Protein AF-A0A168LKC3-F1 (afdb_monomer_lite)

Foldseek 3Di:
DDADPDDPDDPDGDADADLVQFPPWDWDDDPDFFIKIKTWGQDDVVRPDPGIDIDIGTDRPDCSVVVVVVSVVVVVVVVVPVPDPPVPPPDPDPPDDDDDDDDDDDDDPPPDDDDDDD

InterPro domains:
  IPR044852 WW domain-binding protein 2-like [PTHR31606] (2-99)

Sequence (118 aa):
MYLAETSNTPDFRNLNVPIRNFKNWKLEQPWFGANFVSGVVIPVQGGGLTKNSNLKLTFTEGGAIEFTTILRNLLERIGESNEIPREYEPLPAYQGESSNNSNPPPPAHDELPPQYSA

Radius of gyration: 27.08 Å; chains: 1; bounding box: 58×61×71 Å

Structure (mmCIF, N/CA/C/O backbone):
data_AF-A0A168LKC3-F1
#
_entry.id   AF-A0A168LKC3-F1
#
loop_
_atom_site.group_PDB
_atom_site.id
_atom_site.type_symbol
_atom_site.label_atom_id
_atom_site.label_alt_id
_atom_site.label_comp_id
_atom_site.label_asym_id
_atom_site.label_entity_id
_atom_site.label_seq_id
_atom_site.pdbx_PDB_ins_code
_atom_site.Cartn_x
_atom_site.Cartn_y
_atom_site.Cartn_z
_atom_site.occupancy
_atom_site.B_iso_or_equiv
_atom_site.auth_seq_id
_atom_site.auth_comp_id
_atom_site.auth_asym_id
_atom_site.auth_atom_id
_atom_site.pdbx_PDB_model_num
ATOM 1 N N . MET A 1 1 ? -4.270 3.136 -5.884 1.00 59.53 1 MET A N 1
ATOM 2 C CA . MET A 1 1 ? -4.941 2.466 -7.016 1.00 59.53 1 MET A CA 1
ATOM 3 C C . MET A 1 1 ? -3.863 2.118 -8.026 1.00 59.53 1 MET A C 1
ATOM 5 O O . MET A 1 1 ? -3.142 3.025 -8.413 1.00 59.53 1 MET A O 1
ATOM 9 N N . TYR A 1 2 ? -3.683 0.841 -8.368 1.00 72.56 2 TYR A N 1
ATOM 10 C CA . TYR A 1 2 ? -2.768 0.439 -9.443 1.00 72.56 2 TYR A CA 1
ATOM 11 C C . TYR A 1 2 ? -3.541 0.355 -10.761 1.00 72.56 2 TYR A C 1
ATOM 13 O O . TYR A 1 2 ? -4.623 -0.236 -10.784 1.00 72.56 2 TYR A O 1
ATOM 21 N N . LEU A 1 3 ? -2.990 0.945 -11.822 1.00 70.25 3 LEU A N 1
ATOM 22 C CA . LEU A 1 3 ? -3.565 0.984 -13.165 1.00 70.25 3 LEU A CA 1
ATOM 23 C C . LEU A 1 3 ? -2.485 0.538 -14.156 1.00 70.25 3 LEU A C 1
ATOM 25 O O . LEU A 1 3 ? -1.426 1.154 -14.218 1.00 70.25 3 LEU A O 1
ATOM 29 N N . ALA A 1 4 ? -2.733 -0.537 -14.903 1.00 67.56 4 ALA A N 1
ATOM 30 C CA . ALA A 1 4 ? -1.830 -0.968 -15.968 1.00 67.56 4 ALA A CA 1
ATOM 31 C C . ALA A 1 4 ? -2.094 -0.170 -17.257 1.00 67.56 4 ALA A C 1
ATOM 33 O O . ALA A 1 4 ? -3.230 -0.134 -17.731 1.00 67.56 4 ALA A O 1
ATOM 34 N N . GLU A 1 5 ? -1.056 0.424 -17.851 1.00 63.56 5 GLU A N 1
ATOM 35 C CA . GLU A 1 5 ? -1.185 1.235 -19.075 1.00 63.56 5 GLU A CA 1
ATOM 36 C C . GLU A 1 5 ? -1.426 0.387 -20.336 1.00 63.56 5 GLU A C 1
ATOM 38 O O . GLU A 1 5 ? -2.112 0.818 -21.261 1.00 63.56 5 GLU A O 1
ATOM 43 N N . THR A 1 6 ? -0.921 -0.852 -20.394 1.00 61.50 6 THR A N 1
ATOM 44 C CA . THR A 1 6 ? -1.176 -1.780 -21.513 1.00 61.50 6 THR A CA 1
ATOM 45 C C . THR A 1 6 ? -0.940 -3.228 -21.070 1.00 61.50 6 THR A C 1
ATOM 47 O O . THR A 1 6 ? 0.186 -3.715 -21.093 1.00 61.50 6 THR A O 1
ATOM 50 N N . SER A 1 7 ? -1.982 -3.953 -20.643 1.00 50.22 7 SER A N 1
ATOM 51 C CA . SER A 1 7 ? -1.861 -5.397 -20.390 1.00 50.22 7 SER A CA 1
ATOM 52 C C . SER A 1 7 ? -2.270 -6.185 -21.639 1.00 50.22 7 SER A C 1
ATOM 54 O O . SER A 1 7 ? -3.421 -6.143 -22.074 1.00 50.22 7 SER A O 1
ATOM 56 N N . ASN A 1 8 ? -1.328 -6.940 -22.210 1.00 54.09 8 ASN A N 1
ATOM 57 C CA . ASN A 1 8 ? -1.603 -7.959 -23.237 1.00 54.09 8 ASN A CA 1
ATOM 58 C C . ASN A 1 8 ? -2.217 -9.241 -22.627 1.00 54.09 8 ASN A C 1
ATOM 60 O O . ASN A 1 8 ? -2.381 -10.251 -23.304 1.00 54.09 8 ASN A O 1
ATOM 64 N N . THR A 1 9 ? -2.553 -9.205 -21.333 1.00 56.56 9 THR A N 1
ATOM 65 C CA . THR A 1 9 ? -3.256 -10.258 -20.603 1.00 56.56 9 THR A CA 1
ATOM 66 C C . THR A 1 9 ? -4.620 -9.741 -20.118 1.00 56.56 9 THR A C 1
ATOM 68 O O . THR A 1 9 ? -4.697 -8.645 -19.545 1.00 56.56 9 THR A O 1
ATOM 71 N N . PRO A 1 10 ? -5.712 -10.483 -20.371 1.00 61.81 10 PRO A N 1
ATOM 72 C CA . PRO A 1 10 ? -7.074 -10.048 -20.051 1.00 61.81 10 PRO A CA 1
ATOM 73 C C . PRO A 1 10 ? -7.411 -10.061 -18.550 1.00 61.81 10 PRO A C 1
ATOM 75 O O . PRO A 1 10 ? -8.335 -9.362 -18.144 1.00 61.81 10 PRO A O 1
ATOM 78 N N . ASP A 1 11 ? -6.655 -10.779 -17.717 1.00 69.75 11 ASP A N 1
ATOM 79 C CA . ASP A 1 11 ? -7.183 -11.232 -16.420 1.00 69.75 11 ASP A CA 1
ATOM 80 C C . ASP A 1 11 ? -6.884 -10.319 -15.214 1.00 69.75 11 ASP A C 1
ATOM 82 O O . ASP A 1 11 ? -7.577 -10.402 -14.201 1.00 69.75 11 ASP A O 1
ATOM 86 N N . PHE A 1 12 ? -5.889 -9.422 -15.282 1.00 73.81 12 PHE A N 1
ATOM 87 C CA . PHE A 1 12 ? -5.563 -8.522 -14.164 1.00 73.81 12 PHE A CA 1
ATOM 88 C C . PHE A 1 12 ? -5.121 -7.137 -14.641 1.00 73.81 12 PHE A C 1
ATOM 90 O O . PHE A 1 12 ? -4.038 -6.972 -15.200 1.00 73.81 12 PHE A O 1
ATOM 97 N N . ARG A 1 13 ? -5.972 -6.129 -14.414 1.00 76.69 13 ARG A N 1
ATOM 98 C CA . ARG A 1 13 ? -5.760 -4.754 -14.909 1.00 76.69 13 ARG A CA 1
ATOM 99 C C . ARG A 1 13 ? -5.623 -3.705 -13.820 1.00 76.69 13 ARG A C 1
ATOM 101 O O . ARG A 1 13 ? -4.870 -2.748 -13.981 1.00 76.69 13 ARG A O 1
ATOM 108 N N . ASN A 1 14 ? -6.378 -3.857 -12.738 1.00 83.88 14 ASN A N 1
ATOM 109 C CA . ASN A 1 14 ? -6.398 -2.898 -11.649 1.00 83.88 14 ASN A CA 1
ATOM 110 C C . ASN A 1 14 ? -6.500 -3.603 -10.299 1.00 83.88 14 ASN A C 1
ATOM 112 O O . ASN A 1 14 ? -7.052 -4.695 -10.177 1.00 83.88 14 ASN A O 1
ATOM 116 N N . LEU A 1 15 ? -5.943 -2.945 -9.286 1.00 87.06 15 LEU A N 1
ATOM 117 C CA . LEU A 1 15 ? -6.073 -3.346 -7.896 1.00 87.06 15 LEU A CA 1
ATOM 118 C C . LEU A 1 15 ? -6.282 -2.099 -7.046 1.00 87.06 15 LEU A C 1
ATOM 120 O O . LEU A 1 15 ? -5.493 -1.145 -7.086 1.00 87.06 15 LEU A O 1
ATOM 124 N N . ASN A 1 16 ? -7.349 -2.124 -6.256 1.00 90.44 16 ASN A N 1
ATOM 125 C CA . ASN A 1 16 ? -7.621 -1.113 -5.254 1.00 90.44 16 ASN A CA 1
ATOM 126 C C . ASN A 1 16 ? -7.675 -1.773 -3.878 1.00 90.44 16 ASN A C 1
ATOM 128 O O . ASN A 1 16 ? -8.425 -2.720 -3.661 1.00 90.44 16 ASN A O 1
ATOM 132 N N . VAL A 1 17 ? -6.845 -1.278 -2.967 1.00 91.50 17 VAL A N 1
ATOM 133 C CA . VAL A 1 17 ? -6.759 -1.759 -1.593 1.00 91.50 17 VAL A CA 1
ATOM 134 C C . VAL A 1 17 ? -6.834 -0.539 -0.686 1.00 91.50 17 VAL A C 1
ATOM 136 O O . VAL A 1 17 ? -5.991 0.356 -0.820 1.00 91.50 17 VAL A O 1
ATOM 139 N N . PRO A 1 18 ? -7.804 -0.478 0.243 1.00 91.50 18 PRO A N 1
ATOM 140 C CA . PRO A 1 18 ? -7.812 0.552 1.267 1.00 91.50 18 PRO A CA 1
ATOM 141 C C . PRO A 1 18 ? -6.509 0.506 2.063 1.00 91.50 18 PRO A C 1
ATOM 143 O O . PRO A 1 18 ? -6.073 -0.559 2.491 1.00 91.50 18 PRO A O 1
ATOM 146 N N . ILE A 1 19 ? -5.893 1.659 2.304 1.00 90.88 19 ILE A N 1
ATOM 147 C CA . ILE A 1 19 ? -4.555 1.726 2.913 1.00 90.88 19 ILE A CA 1
ATOM 148 C C . ILE A 1 19 ? -4.530 1.094 4.314 1.00 90.88 19 ILE A C 1
ATOM 150 O O . ILE A 1 19 ? -3.568 0.419 4.669 1.00 90.88 19 ILE A O 1
ATOM 154 N N . ARG A 1 20 ? -5.629 1.194 5.080 1.00 91.12 20 ARG A N 1
ATOM 155 C CA . ARG A 1 20 ? -5.771 0.509 6.379 1.00 91.12 20 ARG A CA 1
ATOM 156 C C . ARG A 1 20 ? -5.732 -1.020 6.269 1.00 91.12 20 ARG A C 1
ATOM 158 O O . ARG A 1 20 ? -5.382 -1.661 7.257 1.00 91.12 20 ARG A O 1
ATOM 165 N N . ASN A 1 21 ? -6.072 -1.592 5.117 1.00 93.31 21 ASN A N 1
ATOM 166 C CA . ASN A 1 21 ? -6.139 -3.034 4.883 1.00 93.31 21 ASN A CA 1
ATOM 167 C C . ASN A 1 21 ? -4.806 -3.632 4.427 1.00 93.31 21 ASN A C 1
ATOM 169 O O . ASN A 1 21 ? -4.686 -4.853 4.388 1.00 93.31 21 ASN A O 1
ATOM 173 N N . PHE A 1 22 ? -3.807 -2.807 4.113 1.00 95.44 22 PHE A N 1
ATOM 174 C CA . PHE A 1 22 ? -2.450 -3.270 3.852 1.00 95.44 22 PHE A CA 1
ATOM 175 C C . PHE A 1 22 ? -1.653 -3.289 5.163 1.00 95.44 22 PHE A C 1
ATOM 177 O O . PHE A 1 22 ? -1.253 -2.253 5.695 1.00 95.44 22 PHE A O 1
ATOM 184 N N . LYS A 1 23 ? -1.486 -4.482 5.733 1.00 94.44 23 LYS A N 1
ATOM 185 C CA . LYS A 1 23 ? -0.913 -4.725 7.062 1.00 94.44 23 LYS A CA 1
ATOM 186 C C . LYS A 1 23 ? 0.429 -5.437 6.978 1.00 94.44 23 LYS A C 1
ATOM 188 O O . LYS A 1 23 ? 0.744 -6.080 5.979 1.00 94.44 23 LYS A O 1
ATOM 193 N N . ASN A 1 24 ? 1.200 -5.342 8.064 1.00 94.81 24 ASN A N 1
ATOM 194 C CA . ASN A 1 24 ? 2.480 -6.041 8.233 1.00 94.81 24 ASN A CA 1
ATOM 195 C C . ASN A 1 24 ? 3.420 -5.846 7.037 1.00 94.81 24 ASN A C 1
ATOM 197 O O . ASN A 1 24 ? 4.113 -6.774 6.621 1.00 94.81 24 ASN A O 1
ATOM 201 N N . TRP A 1 25 ? 3.386 -4.652 6.447 1.00 95.94 25 TRP A N 1
ATOM 202 C CA . TRP A 1 25 ? 4.197 -4.353 5.287 1.00 95.94 25 TRP A CA 1
ATOM 203 C C . TRP A 1 25 ? 5.629 -4.028 5.707 1.00 95.94 25 TRP A C 1
ATOM 205 O O . TRP A 1 25 ? 5.872 -3.504 6.794 1.00 95.94 25 TRP A O 1
ATOM 215 N N . LYS A 1 26 ? 6.578 -4.342 4.833 1.00 95.94 26 LYS A N 1
ATOM 216 C CA . LYS A 1 26 ? 8.000 -4.057 5.013 1.00 95.94 26 LYS A CA 1
ATOM 217 C C . LYS A 1 26 ? 8.638 -3.677 3.686 1.00 95.94 26 LYS A C 1
ATOM 219 O O . LYS A 1 26 ? 8.239 -4.194 2.642 1.00 95.94 26 LYS A O 1
ATOM 224 N N . LEU A 1 27 ? 9.619 -2.784 3.754 1.00 96.31 27 LEU A N 1
ATOM 225 C CA . LEU A 1 27 ? 10.535 -2.497 2.657 1.00 96.31 27 LEU A CA 1
ATOM 226 C C . LEU A 1 27 ? 11.669 -3.520 2.686 1.00 96.31 27 LEU A C 1
ATOM 228 O O . LEU A 1 27 ? 12.320 -3.688 3.715 1.00 96.31 27 LEU A O 1
ATOM 232 N N . GLU A 1 28 ? 11.923 -4.169 1.559 1.00 95.62 28 GLU A N 1
ATOM 233 C CA . GLU A 1 28 ? 13.090 -5.017 1.359 1.00 95.62 28 GLU A CA 1
ATOM 234 C C . GLU A 1 28 ? 14.018 -4.393 0.316 1.00 95.62 28 GLU A C 1
ATOM 236 O O . GLU A 1 28 ? 13.585 -3.996 -0.772 1.00 95.62 28 GLU A O 1
ATOM 241 N N . GLN A 1 29 ? 15.303 -4.321 0.672 1.00 94.81 29 GLN A N 1
ATOM 242 C CA . GLN A 1 29 ? 16.383 -3.811 -0.169 1.00 94.81 29 GLN A CA 1
ATOM 243 C C . GLN A 1 29 ? 17.374 -4.944 -0.455 1.00 94.81 29 GLN A C 1
ATOM 245 O O . GLN A 1 29 ? 18.338 -5.130 0.292 1.00 94.81 29 GLN A O 1
ATOM 250 N N . PRO A 1 30 ? 17.103 -5.781 -1.466 1.00 92.81 30 PRO A N 1
ATOM 251 C CA . PRO A 1 30 ? 17.989 -6.883 -1.799 1.00 92.81 30 PRO A CA 1
ATOM 252 C C . PRO A 1 30 ? 19.299 -6.363 -2.407 1.00 92.81 30 PRO A C 1
ATOM 254 O O . PRO A 1 30 ? 19.300 -5.408 -3.177 1.00 92.81 30 PRO A O 1
ATOM 257 N N . TRP A 1 31 ? 20.414 -7.040 -2.111 1.00 90.25 31 TRP A N 1
ATOM 258 C CA . TRP A 1 31 ? 21.725 -6.754 -2.718 1.00 90.25 31 TRP A CA 1
ATOM 259 C C . TRP A 1 31 ? 21.702 -6.841 -4.246 1.00 90.25 31 TRP A C 1
ATOM 261 O O . TRP A 1 31 ? 22.413 -6.112 -4.931 1.00 90.25 31 TRP A O 1
ATOM 271 N N . PHE A 1 32 ? 20.870 -7.746 -4.764 1.00 88.00 32 PHE A N 1
ATOM 272 C CA . PHE A 1 32 ? 20.647 -7.949 -6.184 1.00 88.00 32 PHE A CA 1
ATOM 273 C C . PHE A 1 32 ? 19.153 -7.837 -6.477 1.00 88.00 32 PHE A C 1
ATOM 275 O O . PHE A 1 32 ? 18.347 -8.603 -5.946 1.00 88.00 32 PHE A O 1
ATOM 282 N N . GLY A 1 33 ? 18.795 -6.898 -7.348 1.00 88.56 33 GLY A N 1
ATOM 283 C CA . GLY A 1 33 ? 17.424 -6.679 -7.797 1.00 88.56 33 GLY A CA 1
ATOM 284 C C . GLY A 1 33 ? 16.816 -5.370 -7.301 1.00 88.56 33 GLY A C 1
ATOM 285 O O . GLY A 1 33 ? 17.452 -4.566 -6.627 1.00 88.56 33 GLY A O 1
ATOM 286 N N . ALA A 1 34 ? 15.563 -5.151 -7.690 1.00 91.94 34 ALA A N 1
ATOM 287 C CA . ALA A 1 34 ? 14.819 -3.951 -7.343 1.00 91.94 34 ALA A CA 1
ATOM 288 C C . ALA A 1 34 ? 14.278 -4.016 -5.910 1.00 91.94 34 ALA A C 1
ATOM 290 O O . ALA A 1 34 ? 13.820 -5.066 -5.448 1.00 91.94 34 ALA A O 1
ATOM 291 N N . ASN A 1 35 ? 14.257 -2.861 -5.244 1.00 94.88 35 ASN A N 1
ATOM 292 C CA . ASN A 1 35 ? 13.591 -2.710 -3.957 1.00 94.88 35 ASN A CA 1
ATOM 293 C C . ASN A 1 35 ? 12.107 -3.052 -4.093 1.00 94.88 35 ASN A C 1
ATOM 295 O O . ASN A 1 35 ? 11.467 -2.771 -5.113 1.00 94.88 35 ASN A O 1
ATOM 299 N N . PHE A 1 36 ? 11.540 -3.640 -3.048 1.00 96.25 36 PHE A N 1
ATOM 300 C CA . PHE A 1 36 ? 10.122 -3.951 -3.038 1.00 96.25 36 PHE A CA 1
ATOM 301 C C . PHE A 1 36 ? 9.505 -3.769 -1.664 1.00 96.25 36 PHE A C 1
ATOM 303 O O . PHE A 1 36 ? 10.158 -3.921 -0.637 1.00 96.25 36 PHE A O 1
ATOM 310 N N . VAL A 1 37 ? 8.213 -3.473 -1.662 1.00 96.81 37 VAL A N 1
ATOM 311 C CA . VAL A 1 37 ? 7.393 -3.446 -0.457 1.00 96.81 37 VAL A CA 1
ATOM 312 C C . VAL A 1 37 ? 6.499 -4.671 -0.473 1.00 96.81 37 VAL A C 1
ATOM 314 O O . VAL A 1 37 ? 5.778 -4.896 -1.443 1.00 96.81 37 VAL A O 1
ATOM 317 N N . SER A 1 38 ? 6.541 -5.475 0.584 1.00 96.81 38 SER A N 1
ATOM 318 C CA . SER A 1 38 ? 5.700 -6.669 0.721 1.00 96.81 38 SER A CA 1
ATOM 319 C C . SER A 1 38 ? 4.868 -6.603 1.987 1.00 96.81 38 SER A C 1
ATOM 321 O O . SER A 1 38 ? 5.405 -6.202 3.016 1.00 96.81 38 SER A O 1
ATOM 323 N N . GLY A 1 39 ? 3.611 -7.033 1.939 1.00 96.75 39 GLY A N 1
ATOM 324 C CA . GLY A 1 39 ? 2.729 -7.081 3.103 1.00 96.75 39 GLY A CA 1
ATOM 325 C C . G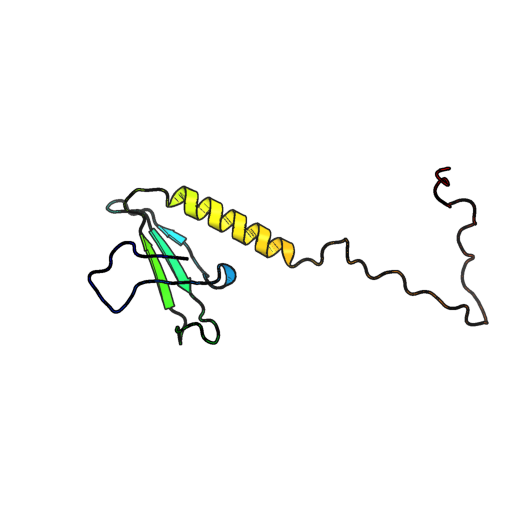LY A 1 39 ? 1.457 -7.884 2.849 1.00 96.75 39 GLY A C 1
ATOM 326 O O . GLY A 1 39 ? 1.253 -8.447 1.776 1.00 96.75 39 GLY A O 1
ATOM 327 N N . VAL A 1 40 ? 0.579 -7.924 3.845 1.00 97.25 40 VAL A N 1
ATOM 328 C CA . VAL A 1 40 ? -0.678 -8.677 3.797 1.00 97.25 40 VAL A CA 1
ATOM 329 C C . VAL A 1 40 ? -1.838 -7.734 3.510 1.00 97.25 40 VAL A C 1
ATOM 331 O O . VAL A 1 40 ? -2.030 -6.738 4.200 1.00 97.25 40 VAL A O 1
ATOM 334 N N . VAL A 1 41 ? -2.643 -8.065 2.509 1.00 96.12 41 VAL A N 1
ATOM 335 C CA . VAL A 1 41 ? -3.899 -7.389 2.192 1.00 96.12 41 VAL A CA 1
ATOM 336 C C . VAL A 1 41 ? -5.046 -8.132 2.856 1.00 96.12 41 VAL A C 1
ATOM 338 O O . VAL A 1 41 ? -5.263 -9.318 2.598 1.00 96.12 41 VAL A O 1
ATOM 341 N N . ILE A 1 42 ? -5.792 -7.413 3.688 1.00 96.00 42 ILE A N 1
ATOM 342 C CA . ILE A 1 42 ? -7.038 -7.884 4.288 1.00 96.00 42 ILE A CA 1
ATOM 343 C C . ILE A 1 42 ? -8.191 -7.591 3.313 1.00 96.00 42 ILE A C 1
ATOM 345 O O . ILE A 1 42 ? -8.359 -6.433 2.915 1.00 96.00 42 ILE A O 1
ATOM 349 N N . PRO A 1 43 ? -8.983 -8.598 2.906 1.00 93.81 43 PRO A N 1
ATOM 350 C CA . PRO A 1 43 ? -10.080 -8.401 1.969 1.00 93.81 43 PRO A CA 1
ATOM 351 C C . PRO A 1 43 ? -11.160 -7.479 2.546 1.00 93.81 43 PRO A C 1
ATOM 353 O O . PRO A 1 43 ? -11.344 -7.386 3.759 1.00 93.81 43 PRO A O 1
ATOM 356 N N . VAL A 1 44 ? -11.897 -6.816 1.656 1.00 92.19 44 VAL A N 1
ATOM 357 C CA . VAL A 1 44 ? -13.105 -6.052 1.994 1.00 92.19 44 VAL A CA 1
ATOM 358 C C . VAL A 1 44 ? -14.329 -6.714 1.382 1.00 92.19 44 VAL A C 1
ATOM 360 O O . VAL A 1 44 ? -14.235 -7.370 0.341 1.00 92.19 44 VAL A O 1
ATOM 363 N N . GLN A 1 45 ? -15.488 -6.526 2.012 1.00 90.88 45 GLN A N 1
ATOM 364 C CA . GLN A 1 45 ? -16.754 -7.017 1.478 1.00 90.88 45 GLN A CA 1
ATOM 365 C C . GLN A 1 45 ? -16.989 -6.437 0.075 1.00 90.88 45 GLN A C 1
ATOM 367 O O . GLN A 1 45 ? -16.877 -5.233 -0.132 1.00 90.88 45 GLN A O 1
ATOM 372 N N . GLY A 1 46 ? -17.263 -7.307 -0.899 1.00 87.19 46 GLY A N 1
ATOM 373 C CA . GLY A 1 46 ? -17.443 -6.908 -2.300 1.00 87.19 46 GLY A CA 1
ATOM 374 C C . GLY A 1 46 ? -16.155 -6.537 -3.053 1.00 87.19 46 GLY A C 1
ATOM 375 O O . GLY A 1 46 ? -16.236 -6.159 -4.214 1.00 87.19 46 GLY A O 1
ATOM 376 N N . GLY A 1 47 ? -14.967 -6.669 -2.446 1.00 84.75 47 GLY A N 1
ATOM 377 C CA . GLY A 1 47 ? -13.678 -6.290 -3.049 1.00 84.75 47 GLY A CA 1
ATOM 378 C C . GLY A 1 47 ? -12.984 -7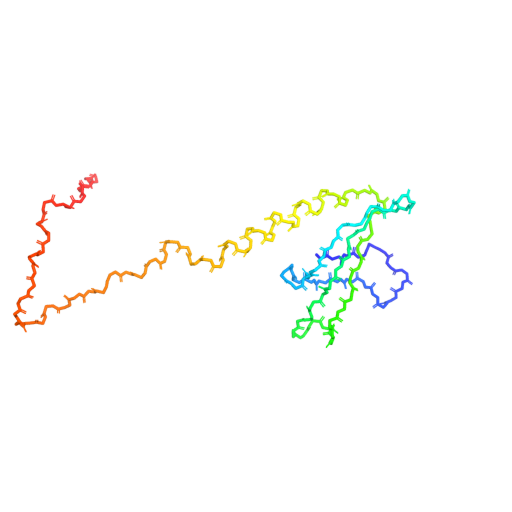.367 -3.895 1.00 84.75 47 GLY A C 1
ATOM 379 O O . GLY A 1 47 ? -11.829 -7.192 -4.269 1.00 84.75 47 GLY A O 1
ATOM 380 N N . GLY A 1 48 ? -13.632 -8.507 -4.145 1.00 86.75 48 GLY A N 1
ATOM 381 C CA . GLY A 1 48 ? -13.117 -9.595 -4.993 1.00 86.75 48 GLY A CA 1
ATOM 382 C C . GLY A 1 48 ? -12.097 -10.541 -4.340 1.00 86.75 48 GLY A C 1
ATOM 383 O O . GLY A 1 48 ? -12.023 -11.707 -4.721 1.00 86.75 48 GLY A O 1
ATOM 384 N N . LEU A 1 49 ? -11.353 -10.100 -3.320 1.00 87.94 49 LEU A N 1
ATOM 385 C CA . LEU A 1 49 ? -10.503 -10.989 -2.519 1.00 87.94 49 LEU A CA 1
ATOM 386 C C . LEU A 1 49 ? -11.340 -11.736 -1.471 1.00 87.94 49 LEU A C 1
ATOM 388 O O . LEU A 1 49 ? -12.068 -11.120 -0.699 1.00 87.94 49 LEU A O 1
ATOM 392 N N . THR A 1 50 ? -11.210 -13.063 -1.411 1.00 90.25 50 THR A N 1
ATOM 393 C CA . THR A 1 50 ? -11.938 -13.915 -0.447 1.00 90.25 50 THR A CA 1
ATOM 394 C C . THR A 1 50 ? -11.148 -14.207 0.826 1.00 90.25 50 THR A C 1
ATOM 396 O O . THR A 1 50 ? -11.727 -14.584 1.841 1.00 90.25 50 THR A O 1
ATOM 399 N N . LYS A 1 51 ? -9.823 -14.039 0.788 1.00 93.19 51 LYS A N 1
ATOM 400 C CA . LYS A 1 51 ? -8.914 -14.343 1.897 1.00 93.19 51 LYS A CA 1
ATOM 401 C C . LYS A 1 51 ? -7.769 -13.344 1.973 1.00 93.19 51 LYS A C 1
ATOM 403 O O . LYS A 1 51 ? -7.427 -12.695 0.980 1.00 93.19 51 LYS A O 1
ATOM 408 N N . ASN A 1 52 ? -7.143 -13.286 3.146 1.00 95.38 52 ASN A N 1
ATOM 409 C CA . ASN A 1 52 ? -5.906 -12.540 3.346 1.00 95.38 52 ASN A CA 1
ATOM 410 C C . ASN A 1 52 ? -4.874 -12.988 2.309 1.00 95.38 52 ASN A C 1
ATOM 412 O O . ASN A 1 52 ? -4.619 -14.183 2.147 1.00 95.38 52 ASN A O 1
ATOM 416 N N . SER A 1 53 ? -4.318 -12.023 1.588 1.00 94.25 53 SER A N 1
ATOM 417 C CA . SER A 1 53 ? -3.463 -12.275 0.429 1.00 94.25 53 SER A CA 1
ATOM 418 C C . SER A 1 53 ? -2.166 -11.493 0.558 1.00 94.25 53 SER A C 1
ATOM 420 O O . SER A 1 53 ? -2.149 -10.407 1.128 1.00 94.25 53 SER A O 1
ATOM 422 N N . ASN A 1 54 ? -1.065 -12.041 0.052 1.00 94.88 54 ASN A N 1
ATOM 423 C CA . ASN A 1 54 ? 0.224 -11.355 0.082 1.00 94.88 54 ASN A CA 1
ATOM 424 C C . ASN A 1 54 ? 0.337 -10.428 -1.134 1.00 94.88 54 ASN A C 1
ATOM 426 O O . ASN A 1 54 ? 0.082 -10.856 -2.259 1.00 94.88 54 ASN A O 1
ATOM 430 N N . LEU A 1 55 ? 0.713 -9.173 -0.910 1.00 94.25 55 LEU A N 1
ATOM 431 C CA . LEU A 1 55 ? 0.949 -8.180 -1.952 1.00 94.25 55 LEU A CA 1
ATOM 432 C C . LEU A 1 55 ? 2.425 -7.796 -1.944 1.00 94.25 55 LEU A C 1
ATOM 434 O O . LEU A 1 55 ? 2.961 -7.420 -0.903 1.00 94.25 55 LEU A O 1
ATOM 438 N N . LYS A 1 56 ? 3.053 -7.848 -3.121 1.00 94.88 56 LYS A N 1
ATOM 439 C CA . LYS A 1 56 ? 4.425 -7.399 -3.360 1.00 94.88 56 LYS A CA 1
ATOM 440 C C . LYS A 1 56 ? 4.425 -6.320 -4.441 1.00 94.88 56 LYS A C 1
ATOM 442 O O . LYS A 1 56 ? 3.997 -6.572 -5.563 1.00 94.88 56 LYS A O 1
ATOM 447 N N . LEU A 1 57 ? 4.918 -5.138 -4.093 1.00 93.62 57 LEU A N 1
ATOM 448 C CA . LEU A 1 57 ? 5.098 -3.994 -4.981 1.00 93.62 57 LEU A CA 1
ATOM 449 C C . LEU A 1 57 ? 6.588 -3.845 -5.273 1.00 93.62 57 LEU A C 1
ATOM 451 O O . LEU A 1 57 ? 7.354 -3.506 -4.374 1.00 93.62 57 LEU A O 1
ATOM 455 N N . THR A 1 58 ? 7.008 -4.129 -6.503 1.00 94.69 58 THR A N 1
ATOM 456 C CA . THR A 1 58 ? 8.411 -4.021 -6.925 1.00 94.69 58 THR A CA 1
ATOM 457 C C . THR A 1 58 ? 8.638 -2.719 -7.678 1.00 94.69 58 THR A C 1
ATOM 459 O O . THR A 1 58 ? 7.900 -2.399 -8.604 1.00 94.69 58 THR A O 1
ATOM 462 N N . PHE A 1 59 ? 9.674 -1.986 -7.283 1.00 94.38 59 PHE A N 1
ATOM 463 C CA . PHE A 1 59 ? 9.990 -0.654 -7.787 1.00 94.38 59 PHE A CA 1
ATOM 464 C C . PHE A 1 59 ? 11.200 -0.729 -8.718 1.00 94.38 59 PHE A C 1
ATOM 466 O O . PHE A 1 59 ? 12.341 -0.570 -8.283 1.00 94.38 59 PHE A O 1
ATOM 473 N N . THR A 1 60 ? 10.956 -1.016 -9.996 1.00 91.81 60 THR A N 1
ATOM 474 C CA . THR A 1 60 ? 12.009 -1.206 -11.010 1.00 91.81 60 THR A CA 1
ATOM 475 C C . THR A 1 60 ? 12.774 0.073 -11.336 1.00 91.81 60 THR A C 1
ATOM 477 O O . THR A 1 60 ? 13.956 0.002 -11.650 1.00 91.81 60 THR A O 1
ATOM 480 N N . GLU A 1 61 ? 12.124 1.230 -11.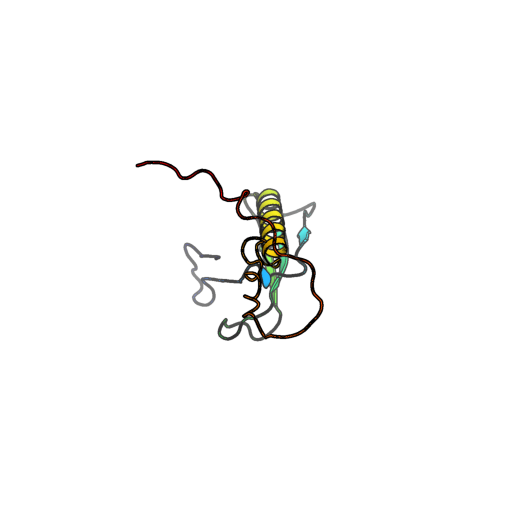217 1.00 92.38 61 GLU A N 1
ATOM 481 C CA . GLU A 1 61 ? 12.689 2.549 -11.545 1.00 92.38 61 GLU A CA 1
ATOM 482 C C . GLU A 1 61 ? 13.082 3.359 -10.294 1.00 92.38 61 GLU A C 1
ATOM 484 O O . GLU A 1 61 ? 13.393 4.544 -10.373 1.00 92.38 61 GLU A O 1
ATOM 489 N N . GLY A 1 62 ? 13.086 2.725 -9.116 1.00 89.75 62 GLY A N 1
ATOM 490 C CA . GLY A 1 62 ? 13.331 3.399 -7.841 1.00 89.75 62 GLY A CA 1
ATOM 491 C C . GLY A 1 62 ? 12.060 3.963 -7.194 1.00 89.75 62 GLY A C 1
ATOM 492 O O . GLY A 1 62 ? 10.948 3.534 -7.485 1.00 89.75 62 GLY A O 1
ATOM 493 N N . GLY A 1 63 ? 12.223 4.857 -6.215 1.00 92.81 63 GLY A N 1
ATOM 494 C CA . GLY A 1 63 ? 11.101 5.451 -5.467 1.00 92.81 63 GLY A CA 1
ATOM 495 C C . GLY A 1 63 ? 10.539 4.596 -4.320 1.00 92.81 63 GLY A C 1
ATOM 496 O O . GLY A 1 63 ? 9.685 5.067 -3.577 1.00 92.81 63 GLY A O 1
ATOM 497 N N . ALA A 1 64 ? 11.044 3.374 -4.104 1.00 93.38 64 ALA A N 1
ATOM 498 C CA . ALA A 1 64 ? 10.575 2.500 -3.020 1.00 93.38 64 ALA A CA 1
ATOM 499 C C . ALA A 1 64 ? 10.695 3.146 -1.629 1.00 93.38 64 ALA A C 1
ATOM 501 O O . ALA A 1 64 ? 9.779 3.046 -0.818 1.00 93.38 64 ALA A O 1
ATOM 502 N N . ILE A 1 65 ? 11.817 3.824 -1.361 1.00 93.69 65 ILE A N 1
ATOM 503 C CA . ILE A 1 65 ? 12.069 4.476 -0.069 1.00 93.69 65 ILE A CA 1
ATOM 504 C C . ILE A 1 65 ? 11.085 5.630 0.133 1.00 93.69 65 ILE A C 1
ATOM 506 O O . ILE A 1 65 ? 10.386 5.672 1.142 1.00 93.69 65 ILE A O 1
ATOM 510 N N . GLU A 1 66 ? 10.972 6.526 -0.846 1.00 95.50 66 GLU A N 1
ATOM 511 C CA . GLU A 1 66 ? 10.048 7.660 -0.791 1.00 95.50 66 GLU A CA 1
ATOM 512 C C . GLU A 1 66 ? 8.595 7.204 -0.630 1.00 95.50 66 GLU A C 1
ATOM 514 O O . GLU A 1 66 ? 7.891 7.683 0.260 1.00 95.50 66 GLU A O 1
ATOM 519 N N . PHE A 1 67 ? 8.179 6.193 -1.399 1.00 94.88 67 PHE A N 1
ATOM 520 C CA . PHE A 1 67 ? 6.869 5.569 -1.255 1.00 94.88 67 PHE A CA 1
ATOM 521 C C . PHE A 1 67 ? 6.631 5.073 0.175 1.00 94.88 67 PHE A C 1
ATOM 523 O O . PHE A 1 67 ? 5.577 5.337 0.748 1.00 94.88 67 PHE A O 1
ATOM 530 N N . THR A 1 68 ? 7.602 4.381 0.780 1.00 94.81 68 THR A N 1
ATOM 531 C CA . THR A 1 68 ? 7.449 3.861 2.148 1.00 94.81 68 THR A CA 1
ATOM 532 C C . THR A 1 68 ? 7.402 4.957 3.201 1.00 94.81 68 THR A C 1
ATOM 534 O O . THR A 1 68 ? 6.634 4.838 4.155 1.00 94.81 68 THR A O 1
ATOM 537 N N . THR A 1 69 ? 8.152 6.044 3.012 1.00 95.81 69 THR A N 1
ATOM 538 C CA . THR A 1 69 ? 8.098 7.228 3.875 1.00 95.81 69 THR A CA 1
ATOM 539 C C . THR A 1 69 ? 6.718 7.877 3.811 1.00 95.81 69 THR A C 1
ATOM 541 O O . THR A 1 69 ? 6.102 8.123 4.845 1.00 95.81 69 THR A O 1
ATOM 544 N N . ILE A 1 70 ? 6.186 8.090 2.603 1.00 95.25 70 ILE A N 1
ATOM 545 C CA . ILE A 1 70 ? 4.845 8.654 2.403 1.00 95.25 70 ILE A CA 1
ATOM 546 C C . ILE A 1 70 ? 3.779 7.732 3.000 1.00 95.25 70 ILE A C 1
ATOM 548 O O . ILE A 1 70 ? 2.900 8.198 3.723 1.00 95.25 70 ILE A O 1
ATOM 552 N N . LEU A 1 71 ? 3.866 6.424 2.739 1.00 94.19 71 LEU A N 1
ATOM 553 C CA . LEU A 1 71 ? 2.926 5.433 3.259 1.00 94.19 71 LEU A CA 1
ATOM 554 C C . LEU A 1 71 ? 2.912 5.423 4.790 1.00 94.19 71 LEU A C 1
ATOM 556 O O . LEU A 1 71 ? 1.839 5.376 5.391 1.00 94.19 71 LEU A O 1
ATOM 560 N N . ARG A 1 72 ? 4.087 5.488 5.421 1.00 93.56 72 ARG A N 1
ATOM 561 C CA . ARG A 1 72 ? 4.220 5.542 6.878 1.00 93.56 72 ARG A CA 1
ATOM 562 C C . ARG A 1 72 ? 3.588 6.806 7.453 1.00 93.56 72 ARG A C 1
ATOM 564 O O . ARG A 1 72 ? 2.707 6.690 8.298 1.00 93.56 72 ARG A O 1
ATOM 571 N N . ASN A 1 73 ? 3.960 7.976 6.936 1.00 93.94 73 ASN A N 1
ATOM 572 C CA . ASN A 1 73 ? 3.408 9.258 7.381 1.00 93.94 73 ASN A CA 1
ATOM 573 C C . ASN A 1 73 ? 1.881 9.303 7.223 1.00 93.94 73 ASN A C 1
ATOM 575 O O . ASN A 1 73 ? 1.165 9.837 8.068 1.00 93.94 73 ASN A O 1
ATOM 579 N N . LEU A 1 74 ? 1.364 8.735 6.132 1.00 91.75 74 LEU A N 1
ATOM 580 C CA . LEU A 1 74 ? -0.069 8.654 5.887 1.00 91.75 74 LEU A CA 1
ATOM 581 C C . LEU A 1 74 ? -0.769 7.741 6.901 1.00 91.75 74 LEU A C 1
ATOM 583 O O . LEU A 1 74 ? -1.826 8.099 7.412 1.00 91.75 74 LEU A O 1
ATOM 587 N N . LEU A 1 75 ? -0.188 6.579 7.208 1.00 90.88 75 LEU A N 1
ATOM 588 C CA . LEU A 1 75 ? -0.726 5.659 8.211 1.00 90.88 75 LEU A CA 1
ATOM 589 C C . LEU A 1 75 ? -0.712 6.257 9.622 1.00 90.88 75 LEU A C 1
ATOM 591 O O . LEU A 1 75 ? -1.677 6.050 10.353 1.00 90.88 75 LEU A O 1
ATOM 595 N N . GLU A 1 76 ? 0.333 7.002 9.982 1.00 90.06 76 GLU A N 1
ATOM 596 C CA . GLU A 1 76 ? 0.441 7.705 11.268 1.00 90.06 76 GLU A CA 1
ATOM 597 C C . GLU A 1 76 ? -0.693 8.735 11.419 1.00 90.06 76 GLU A C 1
ATOM 599 O O . GLU A 1 76 ? -1.495 8.630 12.345 1.00 90.06 76 GLU A O 1
ATOM 604 N N . ARG A 1 77 ? -0.896 9.607 10.422 1.00 88.06 77 ARG A N 1
ATOM 605 C CA . ARG A 1 77 ? -2.003 10.591 10.406 1.00 88.06 77 ARG A CA 1
ATOM 606 C C . ARG A 1 77 ? -3.393 9.951 10.461 1.00 88.06 77 ARG A C 1
ATOM 608 O O . ARG A 1 77 ? -4.317 10.458 11.096 1.00 88.06 77 ARG A O 1
ATOM 615 N N . ILE A 1 78 ? -3.566 8.829 9.766 1.00 85.56 78 ILE A N 1
ATOM 616 C CA . ILE A 1 78 ? -4.807 8.041 9.769 1.00 85.56 78 ILE A CA 1
ATOM 617 C C . ILE A 1 78 ? -5.040 7.374 11.142 1.00 85.56 78 ILE A C 1
ATOM 619 O O . ILE A 1 78 ? -6.185 7.122 11.526 1.00 85.56 78 ILE A O 1
ATOM 623 N N . GLY A 1 79 ? -3.969 7.048 11.869 1.00 78.50 79 GLY A N 1
ATOM 624 C CA . GLY A 1 79 ? -4.023 6.521 13.231 1.00 78.50 79 GLY A CA 1
ATOM 625 C C . GLY A 1 79 ? -4.420 7.582 14.257 1.00 78.50 79 GLY A C 1
ATOM 626 O O . GLY A 1 79 ? -5.289 7.318 15.081 1.00 78.50 79 GLY A O 1
ATOM 627 N N . GLU A 1 80 ? -3.846 8.780 14.153 1.00 62.19 80 GLU A N 1
ATOM 628 C CA . GLU A 1 80 ? -4.117 9.928 15.035 1.00 62.19 80 GLU A CA 1
ATOM 629 C C . GLU A 1 80 ? -5.568 10.428 14.923 1.00 62.19 80 GLU A C 1
ATOM 631 O O . GLU A 1 80 ? -6.209 10.750 15.916 1.00 62.19 80 GLU A O 1
ATOM 636 N N . SER A 1 81 ? -6.143 10.402 13.720 1.00 56.72 81 SER A N 1
ATOM 637 C CA . SER A 1 81 ? -7.517 10.860 13.441 1.00 56.72 81 SER A CA 1
ATOM 638 C C . SER A 1 81 ? -8.637 9.937 13.954 1.00 56.72 81 SER A C 1
ATOM 640 O O . SER A 1 81 ? -9.811 10.181 13.679 1.00 56.72 81 SER A O 1
ATOM 642 N N . ASN A 1 82 ? -8.303 8.868 14.685 1.00 53.78 82 ASN A N 1
ATOM 643 C CA . ASN A 1 82 ? -9.284 8.060 15.415 1.00 53.78 82 ASN A CA 1
ATOM 644 C C . ASN A 1 82 ? -9.547 8.594 16.837 1.00 53.78 82 ASN A C 1
ATOM 646 O O . ASN A 1 82 ? -10.416 8.063 17.531 1.00 53.78 82 ASN A O 1
ATOM 650 N N . GLU A 1 83 ? -8.809 9.621 17.264 1.00 52.06 83 GLU A N 1
ATOM 651 C CA . GLU A 1 83 ? -9.210 10.490 18.363 1.00 52.06 83 GLU A CA 1
ATOM 652 C C . GLU A 1 83 ? -10.279 11.449 17.834 1.00 52.06 83 GLU A C 1
ATOM 654 O O . GLU A 1 83 ? -10.103 12.099 16.803 1.00 52.06 83 GLU A O 1
ATOM 659 N N . ILE A 1 84 ? -11.423 11.491 18.517 1.00 51.53 84 ILE A N 1
ATOM 660 C CA . ILE A 1 84 ? -12.482 12.471 18.270 1.00 51.53 84 ILE A CA 1
ATOM 661 C C . ILE A 1 84 ? -11.793 13.846 18.215 1.00 51.53 84 ILE A C 1
ATOM 663 O O . ILE A 1 84 ? -11.081 14.170 19.171 1.00 51.53 84 ILE A O 1
ATOM 667 N N . PRO A 1 85 ? -11.934 14.640 17.133 1.00 46.84 85 PRO A N 1
ATOM 668 C CA . PRO A 1 85 ? -11.408 15.998 17.124 1.00 46.84 85 PRO A CA 1
ATOM 669 C C . PRO A 1 85 ? -11.861 16.682 18.411 1.00 46.84 85 PRO A C 1
ATOM 671 O O . PRO A 1 85 ? -13.046 16.614 18.730 1.00 46.84 85 PRO A O 1
ATOM 674 N N . ARG A 1 86 ? -10.958 17.328 19.161 1.00 53.66 86 ARG A N 1
ATOM 675 C CA . ARG A 1 86 ? -11.331 18.040 20.404 1.00 53.66 86 ARG A CA 1
ATOM 676 C C . ARG A 1 86 ? -12.423 19.103 20.190 1.00 53.66 86 ARG A C 1
ATOM 678 O O . ARG A 1 86 ? -12.980 19.609 21.150 1.00 53.66 86 ARG A O 1
ATOM 685 N N . GLU A 1 87 ? -12.741 19.418 18.937 1.00 54.22 87 GLU A N 1
ATOM 686 C CA . GLU A 1 87 ? -13.874 20.251 18.527 1.00 54.22 87 GLU A CA 1
ATOM 687 C C . GLU A 1 87 ? -15.252 19.590 18.724 1.00 54.22 87 GLU A C 1
ATOM 689 O O . GLU A 1 87 ? -16.262 20.281 18.692 1.00 54.22 87 GLU A O 1
ATOM 694 N N . TYR A 1 88 ? -15.313 18.275 18.953 1.00 52.09 88 TYR A N 1
ATOM 695 C CA . TYR A 1 88 ? -16.523 17.536 19.328 1.00 52.09 88 TYR A CA 1
ATOM 696 C C . TYR A 1 88 ? -16.514 17.174 20.821 1.00 52.09 88 TYR A C 1
A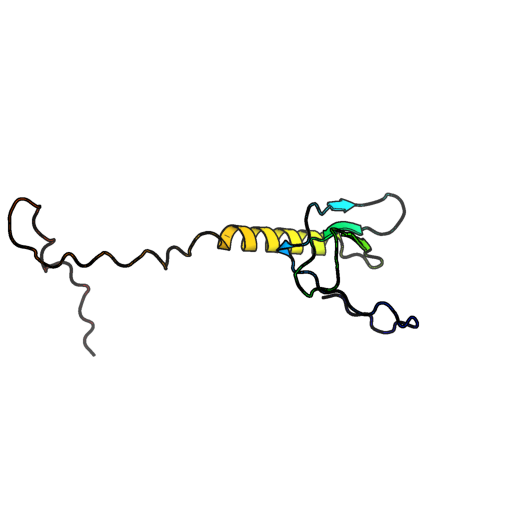TOM 698 O O . TYR A 1 88 ? -16.925 16.078 21.210 1.00 52.09 88 TYR A O 1
ATOM 706 N N . GLU A 1 89 ? -16.057 18.084 21.687 1.00 60.88 89 GLU A N 1
ATOM 707 C CA . GLU A 1 89 ? -16.524 18.030 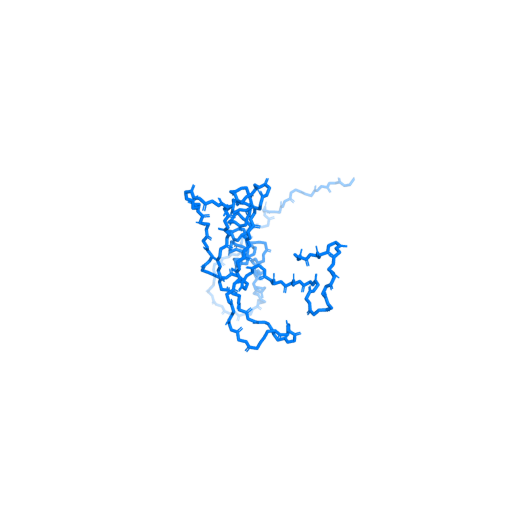23.072 1.00 60.88 89 GLU A CA 1
ATOM 708 C C . GLU A 1 89 ? -18.056 18.173 23.053 1.00 60.88 89 GLU A C 1
ATOM 710 O O . GLU A 1 89 ? -18.576 19.122 22.456 1.00 60.88 89 GLU A O 1
ATOM 715 N N . PRO A 1 90 ? -18.813 17.218 23.626 1.00 65.12 90 PRO A N 1
ATOM 716 C CA . PRO A 1 90 ? -20.255 17.362 23.712 1.00 65.12 90 PRO A CA 1
ATOM 717 C C . PRO A 1 90 ? -20.556 18.650 24.476 1.00 65.12 90 PRO A C 1
ATOM 719 O O . PRO A 1 90 ? -19.990 18.888 25.544 1.00 65.12 90 PRO A O 1
ATOM 722 N N . LEU A 1 91 ? -21.440 19.479 23.911 1.00 68.94 91 LEU A N 1
ATOM 723 C CA . LEU A 1 91 ? -21.887 20.704 24.564 1.00 68.94 91 LEU A CA 1
ATOM 724 C C . LEU A 1 91 ? -22.321 20.380 26.005 1.00 68.94 91 LEU A C 1
ATOM 726 O O . LEU A 1 91 ? -22.971 19.346 26.214 1.00 68.94 91 LEU A O 1
ATOM 730 N N . PRO A 1 92 ? -21.987 21.236 26.990 1.00 70.69 92 PRO A N 1
ATOM 731 C CA . PRO A 1 92 ? -22.411 21.039 28.367 1.00 70.69 92 PRO A CA 1
ATOM 732 C C . PRO A 1 92 ? -23.916 20.775 28.428 1.00 70.69 92 PRO A C 1
ATOM 734 O O . PRO A 1 92 ? -24.705 21.474 27.787 1.00 70.69 92 PRO A O 1
ATOM 737 N N . ALA A 1 93 ? -24.325 19.760 29.190 1.00 65.81 93 ALA A N 1
ATOM 738 C CA . ALA A 1 93 ? -25.739 19.494 29.403 1.00 65.81 93 ALA A CA 1
ATOM 739 C C . ALA A 1 93 ? -26.379 20.720 30.072 1.00 65.81 93 ALA A C 1
ATOM 741 O O . ALA A 1 93 ? -25.951 21.137 31.148 1.00 65.81 93 ALA A O 1
ATOM 742 N N . TYR A 1 94 ? -27.397 21.306 29.435 1.00 45.25 94 TYR A N 1
ATOM 743 C CA . TYR A 1 94 ? -28.167 22.394 30.031 1.00 45.25 94 TYR A CA 1
ATOM 744 C C . TYR A 1 94 ? -28.887 21.853 31.270 1.00 45.25 94 TYR A C 1
ATOM 746 O O . TYR A 1 94 ? -29.841 21.078 31.166 1.00 45.25 94 TYR A O 1
ATOM 754 N N . GLN A 1 95 ? -28.410 22.238 32.453 1.00 57.47 95 GLN A N 1
ATOM 755 C CA . GLN A 1 95 ? -29.058 21.916 33.716 1.00 57.47 95 GLN A CA 1
ATOM 756 C C . GLN A 1 95 ? -30.318 22.784 33.826 1.00 57.47 95 GLN A C 1
ATOM 758 O O . GLN A 1 95 ? -30.265 23.923 34.280 1.00 57.47 95 GLN A O 1
ATOM 763 N N . GLY A 1 96 ? -31.454 22.270 33.350 1.00 51.50 96 GLY A N 1
ATOM 764 C CA . GLY A 1 96 ? -32.751 22.901 33.578 1.00 51.50 96 GLY A CA 1
ATOM 765 C C . GLY A 1 96 ? -33.009 22.982 35.079 1.00 51.50 96 GLY A C 1
ATOM 766 O O . GLY A 1 96 ? -32.956 21.957 35.763 1.00 51.50 96 GLY A O 1
ATOM 767 N N . GLU A 1 97 ? -33.238 24.195 35.582 1.00 44.53 97 GLU A N 1
ATOM 768 C CA . GLU A 1 97 ? -33.457 24.505 36.996 1.00 44.53 97 GLU A CA 1
ATOM 769 C C . GLU A 1 97 ? -34.585 23.644 37.579 1.00 44.53 97 GLU A C 1
ATOM 771 O O . GLU A 1 97 ? -35.771 23.963 37.516 1.00 44.53 97 GLU A O 1
ATOM 776 N N . SER A 1 98 ? -34.197 22.512 38.157 1.00 44.16 98 SER A N 1
ATOM 777 C CA . SER A 1 98 ? -35.069 21.664 38.950 1.00 44.16 98 SER A CA 1
ATOM 778 C C . SER A 1 98 ? -34.852 22.066 40.396 1.00 44.16 98 SER A C 1
ATOM 780 O O . SER A 1 98 ? -33.837 21.753 41.012 1.00 44.16 98 SER A O 1
ATOM 782 N N . SER A 1 99 ? -35.802 22.855 40.871 1.00 48.94 99 SER A N 1
ATOM 783 C CA . SER A 1 99 ? -36.057 23.215 42.260 1.00 48.94 99 SER A CA 1
ATOM 784 C C . SER A 1 99 ? -35.570 22.185 43.297 1.00 48.94 99 SER A C 1
ATOM 786 O O . SER A 1 99 ? -35.921 21.009 43.255 1.00 48.94 99 SER A O 1
ATOM 788 N N . ASN A 1 100 ? -34.878 22.734 44.301 1.00 49.66 100 ASN A N 1
ATOM 789 C CA . ASN A 1 100 ? -34.518 22.196 45.617 1.00 49.66 100 ASN A CA 1
ATOM 790 C C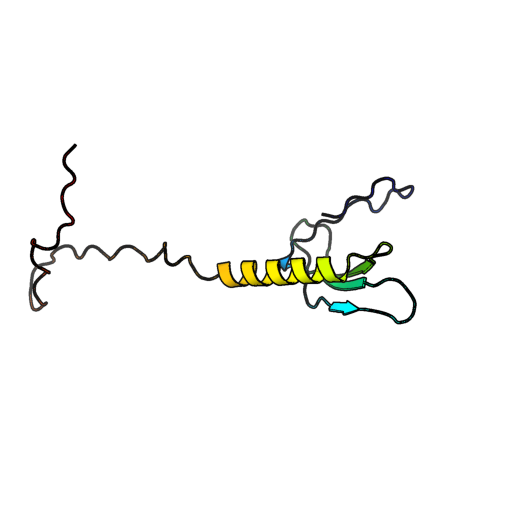 . ASN A 1 100 ? -33.102 21.621 45.819 1.00 49.66 100 ASN A C 1
ATOM 792 O O . ASN A 1 100 ? -32.818 20.453 45.590 1.00 49.66 100 ASN A O 1
ATOM 796 N N . ASN A 1 101 ? -32.332 22.474 46.504 1.00 53.00 101 ASN A N 1
ATOM 797 C CA . ASN A 1 101 ? -31.301 22.207 47.508 1.00 53.00 101 ASN A CA 1
ATOM 798 C C . ASN A 1 101 ? -29.868 21.861 47.053 1.00 53.00 101 ASN A C 1
ATOM 800 O O . ASN A 1 101 ? -29.584 20.782 46.544 1.00 53.00 101 ASN A O 1
ATOM 804 N N . SER A 1 102 ? -28.968 22.788 47.418 1.00 49.56 102 SER A N 1
ATOM 805 C CA . SER A 1 102 ? -27.513 22.650 47.590 1.00 49.56 102 SER A CA 1
ATOM 806 C C . SER A 1 102 ? -26.657 22.456 46.332 1.00 49.56 102 SER A C 1
ATOM 808 O O . SER A 1 102 ? -26.080 21.393 46.146 1.00 49.56 102 SER A O 1
ATOM 810 N N . ASN A 1 103 ? -26.469 23.513 45.532 1.00 50.28 103 ASN A N 1
ATOM 811 C CA . ASN A 1 103 ? -25.327 23.621 44.611 1.00 50.28 103 ASN A CA 1
ATOM 812 C C . ASN A 1 103 ? -24.759 25.058 44.583 1.00 50.28 103 ASN A C 1
ATOM 814 O O . ASN A 1 103 ? -25.510 26.003 44.837 1.00 50.28 103 ASN A O 1
ATOM 818 N N . PRO A 1 104 ? -23.442 25.226 44.334 1.00 52.06 104 PRO A N 1
ATOM 819 C CA . PRO A 1 104 ? -22.767 26.526 44.347 1.00 52.06 104 PRO A CA 1
ATOM 820 C C . PRO A 1 104 ? -23.288 27.465 43.241 1.00 52.06 104 PRO A C 1
ATOM 822 O O . PRO A 1 104 ? -23.786 26.987 42.220 1.00 52.06 104 PRO A O 1
ATOM 825 N N . PRO A 1 105 ? -23.205 28.795 43.448 1.00 53.22 105 PRO A N 1
ATOM 826 C CA . PRO A 1 105 ? -23.843 29.785 42.584 1.00 53.22 105 PRO A CA 1
ATOM 827 C C . PRO A 1 105 ? -23.228 29.829 41.173 1.00 53.22 105 PRO A C 1
ATOM 829 O O . PRO A 1 105 ? -22.045 29.520 41.012 1.00 53.22 105 PRO A O 1
ATOM 832 N N . PRO A 1 106 ? -24.012 30.234 40.155 1.00 54.19 106 PRO A N 1
ATOM 833 C CA . PRO A 1 106 ? -23.518 30.404 38.793 1.00 54.19 106 PRO A CA 1
ATOM 834 C C . PRO A 1 106 ? -22.466 31.527 38.709 1.00 54.19 106 PRO A C 1
ATOM 836 O O . PRO A 1 106 ? -22.516 32.472 39.505 1.00 54.19 106 PRO A O 1
ATOM 839 N N . PRO A 1 107 ? -21.520 31.452 37.752 1.00 53.94 107 PRO A N 1
ATOM 840 C CA . PRO A 1 107 ? -20.580 32.537 37.491 1.00 53.94 107 PRO A CA 1
ATOM 841 C C . PRO A 1 107 ? -21.339 33.810 37.091 1.00 53.94 107 PRO A C 1
ATOM 843 O O . PRO A 1 107 ? -22.334 33.763 36.366 1.00 53.94 107 PRO A O 1
ATOM 846 N N . ALA A 1 108 ? -20.893 34.942 37.636 1.00 52.91 108 ALA A N 1
ATOM 847 C CA . ALA A 1 108 ? -21.549 36.234 37.489 1.00 52.91 108 ALA A CA 1
ATOM 848 C C . ALA A 1 108 ? -21.590 36.698 36.021 1.00 52.91 108 ALA A C 1
ATOM 850 O O . ALA A 1 108 ? -20.688 36.419 35.237 1.00 52.91 108 ALA A O 1
ATOM 851 N N . HIS A 1 109 ? -22.624 37.472 35.680 1.00 49.50 109 HIS A N 1
ATOM 852 C CA . HIS A 1 109 ? -22.898 38.044 34.353 1.00 49.50 109 HIS A CA 1
ATOM 853 C C . HIS A 1 109 ? -21.801 38.969 33.774 1.00 49.50 109 HIS A C 1
ATOM 855 O O . HIS A 1 109 ? -21.973 39.482 32.669 1.00 49.50 109 HIS A O 1
ATOM 861 N N . ASP A 1 110 ? -20.689 39.178 34.484 1.00 48.38 110 ASP A N 1
ATOM 862 C CA . ASP A 1 110 ? -19.583 40.055 34.080 1.00 48.38 110 ASP A CA 1
ATOM 863 C C . ASP A 1 110 ? -18.622 39.425 33.055 1.00 48.38 110 ASP A C 1
ATOM 865 O O . ASP A 1 110 ? -17.766 40.121 32.515 1.00 48.38 110 ASP A O 1
ATOM 869 N N . GLU A 1 111 ? -18.758 38.133 32.743 1.00 52.91 111 GLU A N 1
ATOM 870 C CA . GLU A 1 111 ? -17.850 37.420 31.828 1.00 52.91 111 GLU A CA 1
ATOM 871 C C . GLU A 1 111 ? -18.434 37.194 30.419 1.00 52.91 111 GLU A C 1
ATOM 873 O O . GLU A 1 111 ? -18.100 36.231 29.727 1.00 52.91 111 GLU A O 1
ATOM 878 N N . LEU A 1 112 ? -19.327 38.079 29.960 1.00 54.38 112 LEU A N 1
ATOM 879 C CA . LEU A 1 112 ? -19.750 38.078 28.557 1.00 54.38 112 LEU A CA 1
ATOM 880 C C . LEU A 1 112 ? -18.630 38.664 27.673 1.00 54.38 112 LEU A C 1
ATOM 882 O O . LEU A 1 112 ? -18.121 39.745 27.978 1.00 54.38 112 LEU A O 1
ATOM 886 N N . PRO A 1 113 ? -18.251 38.006 26.557 1.00 58.88 113 PRO A N 1
ATOM 887 C CA . PRO A 1 113 ? -17.288 38.576 25.620 1.00 58.88 113 PRO A CA 1
ATOM 888 C C . PRO A 1 113 ? -17.808 39.914 25.062 1.00 58.88 113 PRO A C 1
ATOM 890 O O . PRO A 1 113 ? -19.026 40.089 24.922 1.00 58.88 113 PRO A O 1
ATOM 893 N N . PRO A 1 114 ? -16.909 40.868 24.747 1.00 63.06 114 PRO A N 1
ATOM 894 C CA . PRO A 1 114 ? -17.294 42.213 24.339 1.00 63.06 114 PRO A CA 1
ATOM 895 C C . PRO A 1 114 ? -18.234 42.167 23.133 1.00 63.06 114 PRO A C 1
ATOM 897 O O . PRO A 1 114 ? -17.946 41.527 22.121 1.00 63.06 114 PRO A O 1
ATOM 900 N N . GLN A 1 115 ? -19.372 42.854 23.250 1.00 55.28 115 GLN A N 1
ATOM 901 C CA . GLN A 1 115 ? -20.300 43.038 22.140 1.00 55.28 115 GLN A CA 1
ATOM 902 C C . GLN A 1 115 ? -19.592 43.860 21.057 1.00 55.28 115 GLN A C 1
ATOM 904 O O . GLN A 1 115 ? -19.242 45.019 21.281 1.00 55.28 115 GLN A O 1
ATOM 909 N N . TYR A 1 116 ? -19.357 43.260 19.892 1.00 52.41 116 TYR A N 1
ATOM 910 C CA . TYR A 1 116 ? -18.890 43.998 18.725 1.00 52.41 116 TYR A CA 1
ATOM 911 C C . TYR A 1 116 ? -20.061 44.812 18.173 1.00 52.41 116 TYR A C 1
ATOM 913 O O . TYR A 1 116 ? -21.041 44.247 17.687 1.00 52.41 116 TYR A O 1
ATOM 921 N N . SER A 1 117 ? -19.970 46.137 18.271 1.00 56.28 117 SER A N 1
ATOM 922 C CA . SER A 1 117 ? -20.894 47.042 17.588 1.00 56.28 117 SER A CA 1
ATOM 923 C C . SER A 1 117 ? -20.725 46.906 16.073 1.00 56.28 117 SER A C 1
ATOM 925 O O . SER A 1 117 ? -19.594 46.901 15.583 1.00 56.28 117 SER A O 1
ATOM 927 N N . ALA A 1 118 ? -21.847 46.780 15.362 1.00 49.06 118 ALA A N 1
ATOM 928 C CA . ALA A 1 118 ? -21.916 46.870 13.902 1.00 49.06 118 ALA A CA 1
ATOM 929 C C . ALA A 1 118 ? -21.674 48.304 13.407 1.00 49.06 118 ALA A C 1
ATOM 931 O O . ALA A 1 118 ? -22.035 49.250 14.147 1.00 49.06 118 ALA A O 1
#

pLDDT: mean 76.77, std 18.7, range [44.16, 97.25]

Organism: NCBI:txid747725

Secondary structure (DSSP, 8-state):
-EE-S--SSSS--EE---GGGEEEEEEE--SSS--EEEEEEPP-TTSS--S-EEEEEE-TTS-HHHHHHHHHHHHHHHHHTTSPPGGGPPPPP-------S--PPPPPGGGPPP----